Protein AF-A0A928HG48-F1 (afdb_monomer)

Organism: NCBI:txid2562704

Solvent-accessible surface area (backbone atoms only — not comparable to full-atom values): 5616 Å² total; per-residue (Å²): 139,85,75,98,70,79,70,74,75,66,30,63,49,75,60,90,96,44,74,26,24,22,66,67,30,43,27,77,73,39,76,29,95,48,90,96,39,57,39,52,69,68,56,52,55,50,42,46,76,75,64,50,64,63,49,80,55,97,93,37,58,34,28,48,67,66,60,39,52,53,48,55,62,72,58,54,53,65,66,59,58,49,51,51,54,52,57,60,60,74,78,104

Nearest PDB structures (foldseek):
  1xsx-assembly1_B  TM=3.270E-01  e=4.023E+00  Saccharolobus solfataricus
  8ylf-assembly1_A  TM=3.398E-01  e=8.836E+00  Burkholderia thailandensis

Radius of gyration: 17.53 Å; Cα contacts (8 Å, |Δi|>4): 88; chains: 1; bounding box: 31×25×69 Å

Mean predicted aligned error: 10.34 Å

Foldseek 3Di:
DDDDDPPPPDQWDDDPPDIWGFLNVVQVVADDPDPPHTDDSVVVVVVVVVPQDWDDDPNTTTHDPVSNVVVVVVVPPVVVVVVVVVVVVVVD

Structure (mmCIF, N/CA/C/O backbone):
data_AF-A0A928HG48-F1
#
_entry.id   AF-A0A928HG48-F1
#
loop_
_atom_site.group_PDB
_atom_site.id
_atom_site.type_symbol
_atom_site.label_atom_id
_atom_site.label_alt_id
_atom_site.label_comp_id
_atom_site.label_asym_id
_atom_site.label_entity_id
_atom_site.label_seq_id
_atom_site.pdbx_PDB_ins_code
_atom_site.Cartn_x
_atom_site.Cartn_y
_atom_site.Cartn_z
_atom_site.occupancy
_atom_site.B_iso_or_equiv
_atom_site.auth_seq_id
_atom_site.auth_comp_id
_atom_site.auth_asym_id
_atom_site.auth_atom_id
_atom_site.pdbx_PDB_model_num
ATOM 1 N N . MET A 1 1 ? 13.184 -13.027 30.562 1.00 42.84 1 MET A N 1
ATOM 2 C CA . MET A 1 1 ? 11.792 -12.846 30.094 1.00 42.84 1 MET A CA 1
ATOM 3 C C . MET A 1 1 ? 11.505 -11.354 29.942 1.00 42.84 1 MET A C 1
ATOM 5 O O . MET A 1 1 ? 11.318 -10.672 30.940 1.00 42.84 1 MET A O 1
ATOM 9 N N . LYS A 1 2 ? 11.568 -10.804 28.720 1.00 41.66 2 LYS A N 1
ATOM 10 C CA . LYS A 1 2 ? 11.239 -9.395 28.443 1.00 41.66 2 LYS A CA 1
ATOM 11 C C . LYS A 1 2 ? 9.981 -9.335 27.572 1.00 41.66 2 LYS A C 1
ATOM 13 O O . LYS A 1 2 ? 10.061 -9.488 26.365 1.00 41.66 2 LYS A O 1
ATOM 18 N N . LYS A 1 3 ? 8.863 -9.082 28.255 1.00 39.94 3 LYS A N 1
ATOM 19 C CA . LYS A 1 3 ? 7.696 -8.302 27.820 1.00 39.94 3 LYS A CA 1
ATOM 20 C C . LYS A 1 3 ? 7.046 -8.717 26.495 1.00 39.94 3 LYS A C 1
ATOM 22 O O . LYS A 1 3 ? 7.357 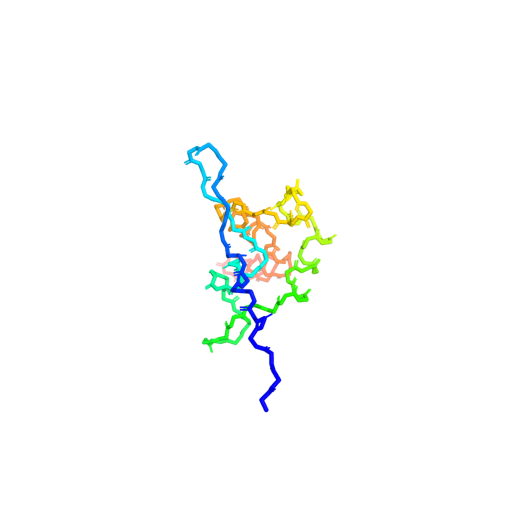-8.209 25.423 1.00 39.94 3 LYS A O 1
ATOM 27 N N . GLU A 1 4 ? 6.018 -9.535 26.651 1.00 47.69 4 GLU A N 1
ATOM 28 C CA . GLU A 1 4 ? 4.830 -9.613 25.806 1.00 47.69 4 GLU A CA 1
ATOM 29 C C . GLU A 1 4 ? 4.264 -8.210 25.504 1.00 47.69 4 GLU A C 1
ATOM 31 O O . GLU A 1 4 ? 3.438 -7.684 26.239 1.00 47.69 4 GLU A O 1
ATOM 36 N N . ARG A 1 5 ? 4.727 -7.556 24.436 1.00 42.59 5 ARG A N 1
ATOM 37 C CA . ARG A 1 5 ? 4.033 -6.427 23.786 1.00 42.59 5 ARG A CA 1
ATOM 38 C C . ARG A 1 5 ? 4.368 -6.374 22.296 1.00 42.59 5 ARG A C 1
ATOM 40 O O . ARG A 1 5 ? 4.572 -5.309 21.728 1.00 42.59 5 ARG A O 1
ATOM 47 N N . MET A 1 6 ? 4.385 -7.519 21.619 1.00 44.88 6 MET A N 1
ATOM 48 C CA . MET A 1 6 ? 4.104 -7.498 20.184 1.00 44.88 6 MET A CA 1
ATOM 49 C C . MET A 1 6 ? 2.586 -7.437 20.044 1.00 44.88 6 MET A C 1
ATOM 51 O O . MET A 1 6 ? 1.929 -8.453 19.833 1.00 44.88 6 MET A O 1
ATOM 55 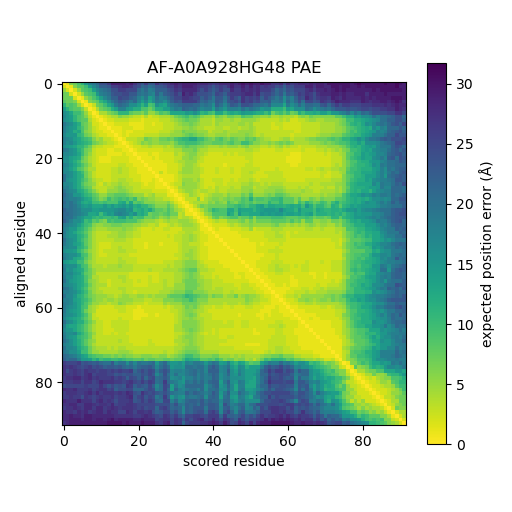N N . A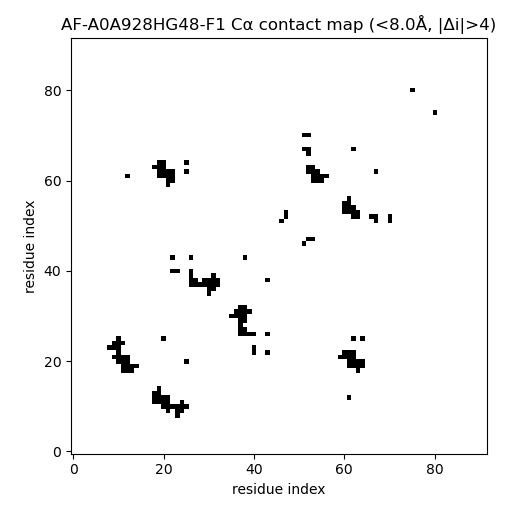LA A 1 7 ? 2.015 -6.243 20.239 1.00 48.97 7 ALA A N 1
ATOM 56 C CA . ALA A 1 7 ? 0.672 -5.966 19.754 1.00 48.97 7 ALA A CA 1
ATOM 57 C C . ALA A 1 7 ? 0.668 -6.400 18.286 1.00 48.97 7 ALA A C 1
ATOM 59 O O . ALA A 1 7 ? 1.431 -5.844 17.493 1.00 48.97 7 ALA A O 1
ATOM 60 N N . LYS A 1 8 ? -0.078 -7.466 17.959 1.00 59.12 8 LYS A N 1
ATOM 61 C CA . LYS A 1 8 ? -0.191 -7.974 16.588 1.00 59.12 8 LYS A CA 1
ATOM 62 C C . LYS A 1 8 ? -0.422 -6.765 15.691 1.00 59.12 8 LYS A C 1
ATOM 64 O O . LYS A 1 8 ? -1.393 -6.038 15.893 1.00 59.12 8 LYS A O 1
ATOM 69 N N . ALA A 1 9 ? 0.514 -6.504 14.780 1.00 71.69 9 ALA A N 1
ATOM 70 C CA . ALA A 1 9 ? 0.421 -5.343 13.915 1.00 71.69 9 ALA A CA 1
ATOM 71 C C . ALA A 1 9 ? -0.917 -5.422 13.173 1.00 71.69 9 ALA A C 1
ATOM 73 O O . ALA A 1 9 ? -1.182 -6.409 12.488 1.00 71.69 9 ALA A O 1
ATOM 74 N N . VAL A 1 10 ? -1.783 -4.429 13.382 1.00 83.44 10 VAL A N 1
ATOM 75 C CA . VAL A 1 10 ? -3.119 -4.394 12.780 1.00 83.44 10 VAL A CA 1
ATOM 76 C C . VAL A 1 10 ? -2.938 -4.427 11.268 1.00 83.44 10 VAL A C 1
ATOM 78 O O . VAL A 1 10 ? -2.281 -3.541 10.725 1.00 83.44 10 VAL A O 1
ATOM 81 N N . LYS A 1 11 ? -3.452 -5.463 10.600 1.00 89.00 11 LYS A N 1
ATOM 82 C CA . LYS A 1 11 ? -3.252 -5.691 9.157 1.00 89.00 11 LYS A CA 1
ATOM 83 C C . LYS A 1 11 ? -4.358 -5.075 8.311 1.00 89.00 11 LYS A C 1
ATOM 85 O O . LYS A 1 11 ? -4.087 -4.578 7.223 1.00 89.00 11 LYS A O 1
ATOM 90 N N . THR A 1 12 ? -5.578 -5.085 8.825 1.00 91.69 12 THR A N 1
ATOM 91 C CA . THR A 1 12 ? -6.765 -4.576 8.148 1.00 91.69 12 THR A CA 1
ATOM 92 C C . THR A 1 12 ? -7.578 -3.702 9.092 1.00 91.69 12 THR A C 1
ATOM 94 O O . THR A 1 12 ? -7.483 -3.826 10.314 1.00 91.69 12 THR A O 1
ATOM 97 N N . VAL A 1 13 ? -8.340 -2.780 8.516 1.00 91.50 13 VAL A N 1
ATOM 98 C CA . VAL A 1 13 ? -9.294 -1.911 9.201 1.00 91.50 13 VAL A CA 1
ATOM 99 C C . VAL A 1 13 ? -10.563 -1.893 8.362 1.00 91.50 13 VAL A C 1
ATOM 101 O O . VAL A 1 13 ? -10.505 -1.637 7.163 1.00 91.50 13 VAL A O 1
ATOM 104 N N . GLU A 1 14 ? -11.699 -2.166 8.984 1.00 92.69 14 GLU A N 1
ATOM 105 C CA . GLU A 1 14 ? -13.003 -2.089 8.330 1.00 92.69 14 GLU A CA 1
ATOM 106 C C . GLU A 1 14 ? -13.614 -0.711 8.576 1.00 92.69 14 GLU A C 1
ATOM 108 O O . GLU A 1 14 ? -13.648 -0.225 9.708 1.00 92.69 14 GLU A O 1
ATOM 113 N N . ILE A 1 15 ? -14.062 -0.060 7.503 1.00 90.56 15 ILE A N 1
ATOM 114 C CA . ILE A 1 15 ? -14.755 1.228 7.554 1.00 90.56 15 ILE A CA 1
ATOM 115 C C . ILE A 1 15 ? -16.030 1.079 6.726 1.00 90.56 15 ILE A C 1
ATOM 117 O O . ILE A 1 15 ? -15.983 0.953 5.501 1.00 90.56 15 ILE A O 1
ATOM 121 N N . GLY A 1 16 ? -17.177 1.059 7.406 1.00 89.00 16 GLY A N 1
ATOM 122 C CA . GLY A 1 16 ? -18.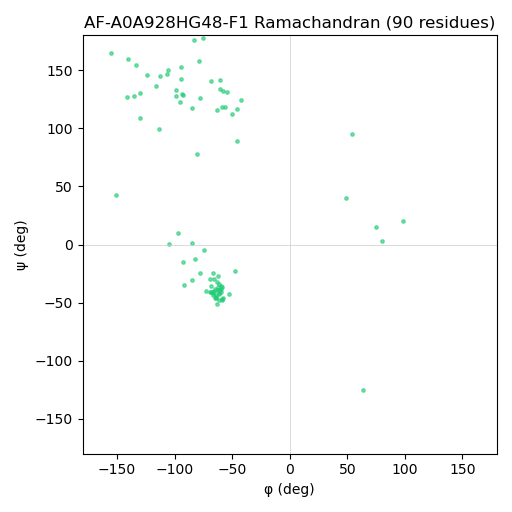452 0.720 6.775 1.00 89.00 16 GLY A CA 1
ATOM 123 C C . GLY A 1 16 ? -18.444 -0.722 6.260 1.00 89.00 16 GLY A C 1
ATOM 124 O O . GLY A 1 16 ? -18.164 -1.642 7.019 1.00 89.00 16 GLY A O 1
ATOM 125 N N . ALA A 1 17 ? -18.734 -0.909 4.970 1.00 90.25 17 ALA A N 1
ATOM 126 C CA . ALA A 1 17 ? -18.755 -2.218 4.305 1.00 90.25 17 ALA A CA 1
ATOM 127 C C . ALA A 1 17 ? -17.454 -2.550 3.543 1.00 90.25 17 ALA A C 1
ATOM 129 O O . ALA A 1 17 ? -17.424 -3.499 2.762 1.00 90.25 17 ALA A O 1
ATOM 130 N N . GLN A 1 18 ? -16.396 -1.751 3.710 1.00 90.88 18 GLN A N 1
ATOM 131 C CA . GLN A 1 18 ? -15.132 -1.927 2.994 1.00 90.88 18 GLN A CA 1
ATOM 132 C C . GLN A 1 18 ? -13.985 -2.250 3.947 1.00 90.88 18 GLN A C 1
ATOM 134 O O . GLN A 1 18 ? -13.813 -1.618 4.993 1.00 90.88 18 GLN A O 1
ATOM 139 N N . THR A 1 19 ? -13.163 -3.216 3.539 1.00 93.12 19 THR A N 1
ATOM 140 C CA . THR A 1 19 ? -11.933 -3.589 4.234 1.00 93.12 19 THR A CA 1
ATOM 141 C C . THR A 1 19 ? -10.753 -2.866 3.606 1.00 93.12 19 THR A C 1
ATOM 143 O O . THR A 1 19 ? -10.461 -3.019 2.421 1.00 93.12 19 THR A O 1
ATOM 146 N N . TYR A 1 20 ? -10.036 -2.118 4.430 1.00 94.94 20 TYR A N 1
ATOM 147 C CA . TYR A 1 20 ? -8.806 -1.444 4.057 1.00 94.94 20 TYR A CA 1
ATOM 148 C C . TYR A 1 20 ? -7.611 -2.152 4.674 1.00 94.94 20 TYR A C 1
ATOM 150 O O . TYR A 1 20 ? -7.671 -2.666 5.791 1.00 94.94 20 TYR A O 1
ATOM 158 N N . PHE A 1 21 ? -6.492 -2.147 3.966 1.00 94.31 21 PHE A N 1
ATOM 159 C CA . PHE A 1 21 ? -5.240 -2.715 4.441 1.00 94.31 21 PHE A CA 1
ATOM 160 C C . PHE A 1 21 ? -4.396 -1.627 5.084 1.00 94.31 21 PHE A C 1
ATOM 162 O O . PHE A 1 21 ? -4.366 -0.495 4.616 1.00 94.31 21 PHE A O 1
ATOM 169 N N . THR A 1 22 ? -3.689 -1.958 6.156 1.00 93.56 22 THR A N 1
ATOM 170 C CA . THR A 1 22 ? -2.612 -1.112 6.674 1.00 93.56 22 THR A CA 1
ATOM 171 C C . THR A 1 22 ? -1.324 -1.394 5.907 1.00 93.56 22 THR A C 1
ATOM 173 O O . THR A 1 22 ? -1.253 -2.339 5.123 1.00 93.56 22 THR A O 1
ATOM 176 N N . VAL A 1 23 ? -0.253 -0.649 6.193 1.00 91.31 23 VAL A N 1
ATOM 177 C CA . VAL A 1 23 ? 1.086 -0.969 5.665 1.00 91.31 23 VAL A CA 1
ATOM 178 C C . VAL A 1 23 ? 1.461 -2.425 5.963 1.00 91.31 23 VAL A C 1
ATOM 180 O O . VAL A 1 23 ? 1.969 -3.114 5.089 1.00 91.31 23 VAL A O 1
ATOM 183 N N . CYS A 1 24 ? 1.180 -2.929 7.168 1.00 89.94 24 CYS A N 1
ATOM 184 C CA . CYS A 1 24 ? 1.502 -4.307 7.537 1.00 89.94 24 CYS A CA 1
ATOM 185 C C . CYS A 1 24 ? 0.685 -5.333 6.746 1.00 89.94 24 CYS A C 1
ATOM 187 O O . CYS A 1 24 ? 1.255 -6.327 6.308 1.00 89.94 24 CYS A O 1
ATOM 189 N N . GLY A 1 25 ? -0.612 -5.089 6.536 1.00 90.94 25 GLY A N 1
ATOM 190 C CA . GLY A 1 25 ? -1.446 -5.976 5.724 1.00 90.94 25 GLY A CA 1
ATOM 191 C C . GLY A 1 25 ? -1.073 -5.939 4.247 1.00 90.94 25 GLY A C 1
ATOM 192 O O . GLY A 1 25 ? -0.968 -6.982 3.613 1.00 90.94 25 GLY A O 1
ATOM 193 N N . LEU A 1 26 ? -0.787 -4.751 3.710 1.00 90.12 26 LEU A N 1
ATOM 194 C CA . LEU A 1 26 ? -0.450 -4.570 2.301 1.00 90.12 26 LEU A CA 1
ATOM 195 C C . LEU A 1 26 ? 0.846 -5.301 1.914 1.00 90.12 26 LEU A C 1
ATOM 197 O O . LEU A 1 26 ? 0.951 -5.811 0.802 1.00 90.12 26 LEU A O 1
ATOM 201 N N . ARG A 1 27 ? 1.809 -5.423 2.839 1.00 89.56 27 ARG A N 1
ATOM 202 C CA . ARG A 1 27 ? 3.044 -6.196 2.611 1.00 89.56 27 ARG A CA 1
ATOM 203 C C . ARG A 1 27 ? 2.783 -7.658 2.281 1.00 89.56 27 ARG A C 1
ATOM 205 O O . ARG A 1 27 ? 3.506 -8.236 1.482 1.00 89.56 27 ARG A O 1
ATOM 212 N N . GLU A 1 28 ? 1.770 -8.245 2.904 1.00 86.56 28 GLU A N 1
ATOM 213 C CA . GLU A 1 28 ? 1.419 -9.651 2.695 1.00 86.56 28 GLU A CA 1
ATOM 214 C C . GLU A 1 28 ? 0.660 -9.853 1.381 1.00 86.56 28 GLU A C 1
ATOM 216 O O . GLU A 1 28 ? 0.729 -10.932 0.804 1.00 86.56 28 GLU A O 1
ATOM 221 N N . GLN A 1 29 ? -0.011 -8.808 0.886 1.00 86.19 29 GLN A N 1
ATOM 222 C CA . GLN A 1 29 ? -0.766 -8.842 -0.369 1.00 86.19 29 GLN A CA 1
ATOM 223 C C . GLN A 1 29 ? 0.100 -8.561 -1.603 1.00 86.19 29 GLN A C 1
ATOM 225 O O . GLN A 1 29 ? -0.201 -9.052 -2.688 1.00 86.19 29 GLN A O 1
ATOM 230 N N . LEU A 1 30 ? 1.159 -7.756 -1.465 1.00 83.62 30 LEU A N 1
ATOM 231 C CA . LEU A 1 30 ? 1.989 -7.344 -2.595 1.00 83.62 30 LEU A CA 1
ATOM 232 C C . LEU A 1 30 ? 3.267 -8.193 -2.717 1.00 83.62 30 LEU A C 1
ATOM 234 O O . LEU A 1 30 ? 4.047 -8.278 -1.757 1.00 83.62 30 LEU A O 1
ATOM 238 N N . PRO A 1 31 ? 3.536 -8.770 -3.904 1.00 79.81 31 PRO A N 1
ATOM 239 C CA . PRO A 1 31 ? 4.772 -9.497 -4.144 1.00 79.81 31 PRO A CA 1
ATOM 240 C C . PRO A 1 31 ? 5.973 -8.542 -4.150 1.00 79.81 31 PRO A C 1
ATOM 242 O O . PRO A 1 31 ? 5.915 -7.417 -4.652 1.00 79.81 31 PRO A O 1
ATOM 245 N N . GLY A 1 32 ? 7.082 -8.997 -3.577 1.00 77.00 32 GLY A N 1
ATOM 246 C CA . GLY A 1 32 ? 8.380 -8.345 -3.680 1.00 77.00 32 GLY A CA 1
ATOM 247 C C . GLY A 1 32 ? 9.027 -8.565 -5.051 1.00 77.00 32 GLY A C 1
ATOM 248 O O . GLY A 1 32 ? 8.511 -9.268 -5.915 1.00 77.00 32 GLY A O 1
ATOM 249 N N . ARG A 1 33 ? 10.207 -7.968 -5.250 1.00 69.25 33 ARG A N 1
ATOM 250 C CA . ARG A 1 33 ? 10.987 -8.131 -6.494 1.00 69.25 33 ARG A CA 1
ATOM 251 C C . ARG A 1 33 ? 11.506 -9.553 -6.704 1.00 69.25 33 ARG A C 1
ATOM 253 O O . ARG A 1 33 ? 11.723 -9.953 -7.841 1.00 69.25 33 ARG A O 1
ATOM 260 N N . ILE A 1 34 ? 11.762 -10.276 -5.617 1.00 74.31 34 ILE A N 1
ATOM 261 C CA . ILE A 1 34 ? 12.255 -11.652 -5.652 1.00 74.31 34 ILE A CA 1
ATOM 262 C C . ILE A 1 34 ? 11.056 -12.577 -5.442 1.00 74.31 34 ILE A C 1
ATOM 264 O O . ILE A 1 34 ? 10.253 -12.355 -4.532 1.00 74.31 34 ILE A O 1
ATOM 268 N N . SER A 1 35 ? 10.934 -13.611 -6.275 1.00 68.75 35 SER A N 1
ATOM 269 C CA . SER A 1 35 ? 9.884 -14.622 -6.125 1.00 68.75 35 SER A CA 1
ATOM 270 C C . SER A 1 35 ? 9.921 -15.228 -4.717 1.00 68.75 35 SER A C 1
ATOM 272 O O . SER A 1 35 ? 10.992 -15.566 -4.215 1.00 68.75 35 SER A O 1
ATOM 274 N N . GLY A 1 36 ? 8.765 -15.308 -4.056 1.00 70.31 36 GLY A N 1
ATOM 275 C CA . GLY A 1 36 ? 8.652 -15.782 -2.672 1.00 70.31 36 GLY A CA 1
ATOM 276 C C . GLY A 1 36 ? 8.998 -14.744 -1.595 1.00 70.31 36 GLY A C 1
ATOM 277 O O . GLY A 1 36 ? 8.958 -15.069 -0.412 1.00 70.31 36 GLY A O 1
ATOM 278 N N . THR A 1 37 ? 9.311 -13.496 -1.967 1.00 77.75 37 THR A N 1
ATOM 279 C CA . THR A 1 37 ? 9.505 -12.396 -1.007 1.00 77.75 37 THR A CA 1
ATOM 280 C C . THR A 1 37 ? 8.334 -11.423 -1.013 1.00 77.75 37 THR A C 1
ATOM 282 O O . THR A 1 37 ? 7.690 -11.215 -2.038 1.00 77.75 37 THR A O 1
ATOM 285 N N . HIS A 1 38 ? 8.078 -10.800 0.137 1.00 82.06 38 HIS A N 1
ATOM 286 C CA . HIS A 1 38 ? 7.092 -9.732 0.295 1.00 82.06 38 HIS A CA 1
ATOM 287 C C . HIS A 1 38 ? 7.743 -8.353 0.172 1.00 82.06 38 HIS A C 1
ATOM 289 O O . HIS A 1 38 ? 8.918 -8.177 0.511 1.00 82.06 38 HIS A O 1
ATOM 295 N N . ILE A 1 39 ? 6.972 -7.355 -0.260 1.00 85.19 39 ILE A N 1
ATOM 296 C CA . ILE A 1 39 ? 7.435 -5.964 -0.300 1.00 85.19 39 ILE A CA 1
ATOM 297 C C . ILE A 1 39 ? 7.812 -5.469 1.116 1.00 85.19 39 ILE A C 1
ATOM 299 O O . ILE A 1 39 ? 7.182 -5.812 2.129 1.00 85.19 39 ILE A O 1
ATOM 303 N N . SER A 1 40 ? 8.877 -4.671 1.223 1.00 87.50 40 SER A N 1
ATOM 304 C CA . SER A 1 40 ? 9.277 -4.085 2.508 1.00 87.50 40 SER A CA 1
ATOM 305 C C . SER A 1 40 ? 8.403 -2.877 2.869 1.00 87.50 40 SER A C 1
ATOM 307 O O . SER A 1 40 ? 7.810 -2.231 2.006 1.00 87.50 40 SER A O 1
ATOM 309 N N . ALA A 1 41 ? 8.329 -2.536 4.160 1.00 88.25 41 ALA A N 1
ATOM 310 C CA . ALA A 1 41 ? 7.605 -1.338 4.595 1.00 88.25 41 ALA A CA 1
ATOM 311 C C . ALA A 1 41 ? 8.214 -0.060 3.990 1.00 88.25 41 ALA A C 1
ATOM 313 O O . ALA A 1 41 ? 7.484 0.822 3.551 1.00 88.25 41 ALA A O 1
ATOM 314 N N . GLU A 1 42 ? 9.545 0.014 3.902 1.00 89.25 42 GLU A N 1
ATOM 315 C CA . GLU A 1 42 ? 10.262 1.134 3.277 1.00 89.25 42 GLU A CA 1
ATOM 316 C C . GLU A 1 42 ? 9.878 1.322 1.808 1.00 89.25 42 GLU A C 1
ATOM 318 O O . GLU A 1 42 ? 9.671 2.448 1.357 1.00 89.25 42 GLU A O 1
ATOM 323 N N . GLN A 1 43 ? 9.731 0.221 1.066 1.00 87.25 43 GLN A N 1
ATOM 324 C CA . GLN A 1 43 ? 9.274 0.263 -0.319 1.00 87.25 43 GLN A CA 1
ATOM 325 C C . GLN A 1 43 ? 7.843 0.790 -0.413 1.00 87.25 43 GLN A C 1
ATOM 327 O O . GLN A 1 43 ? 7.587 1.655 -1.243 1.00 87.25 43 GLN A O 1
ATOM 332 N N . ILE A 1 44 ? 6.937 0.354 0.467 1.00 89.94 44 ILE A N 1
ATOM 333 C CA . ILE A 1 44 ? 5.576 0.908 0.525 1.00 89.94 44 ILE A CA 1
ATOM 334 C C . ILE A 1 44 ? 5.618 2.413 0.804 1.00 89.94 44 ILE A C 1
ATOM 336 O O . ILE A 1 44 ? 4.980 3.174 0.085 1.00 89.94 44 ILE A O 1
ATOM 340 N N . PHE A 1 45 ? 6.402 2.877 1.780 1.00 91.06 45 PHE A N 1
ATOM 341 C CA . PHE A 1 45 ? 6.532 4.314 2.051 1.00 91.06 45 PHE A CA 1
ATOM 342 C C . PHE A 1 45 ? 7.102 5.093 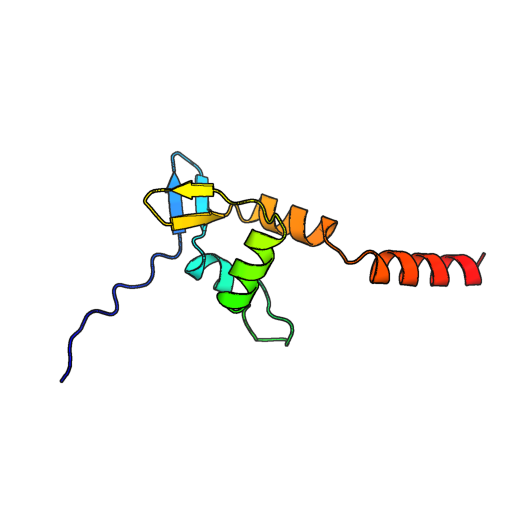0.864 1.00 91.06 45 PHE A C 1
ATOM 344 O O . PHE A 1 45 ? 6.704 6.234 0.633 1.00 91.06 45 PHE A O 1
ATOM 351 N N . LYS A 1 46 ? 8.001 4.489 0.082 1.00 89.88 46 LYS A N 1
ATOM 352 C CA . LYS A 1 46 ? 8.469 5.079 -1.172 1.00 89.88 46 LYS A CA 1
ATOM 353 C C . LYS A 1 46 ? 7.332 5.200 -2.193 1.00 89.88 46 LYS A C 1
ATOM 355 O O . LYS A 1 46 ? 7.171 6.273 -2.759 1.00 89.88 46 LYS A O 1
ATOM 360 N N . LEU A 1 47 ? 6.512 4.161 -2.367 1.00 89.56 47 LEU A N 1
ATOM 361 C CA . LEU A 1 47 ? 5.340 4.203 -3.252 1.00 89.56 47 LEU A CA 1
ATOM 362 C C . LEU A 1 47 ? 4.329 5.273 -2.812 1.00 89.56 47 LEU A C 1
ATOM 364 O O . LEU A 1 47 ? 3.802 5.993 -3.654 1.00 89.56 47 LEU A O 1
ATOM 368 N N . ILE A 1 48 ? 4.107 5.437 -1.503 1.00 91.19 48 ILE A 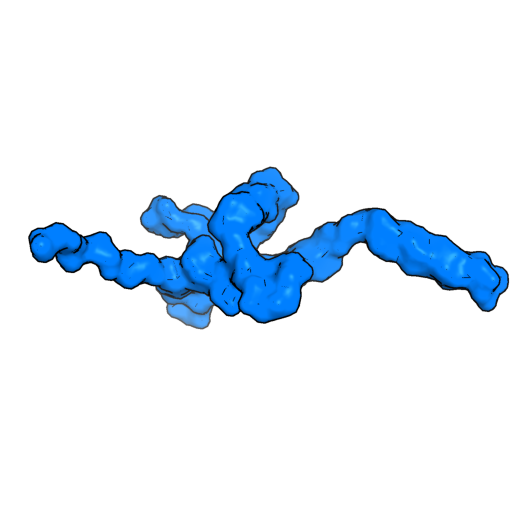N 1
ATOM 369 C CA . ILE A 1 48 ? 3.266 6.519 -0.960 1.00 91.19 48 ILE A CA 1
ATOM 370 C C . ILE A 1 48 ? 3.811 7.888 -1.383 1.00 91.19 48 ILE A C 1
ATOM 372 O O . ILE A 1 48 ? 3.057 8.715 -1.884 1.00 91.19 48 ILE A O 1
ATOM 376 N N . LYS A 1 49 ? 5.124 8.121 -1.238 1.00 89.94 49 LYS A N 1
ATOM 377 C CA . LYS A 1 49 ? 5.767 9.379 -1.666 1.00 89.94 49 LYS A CA 1
ATOM 378 C C . LYS A 1 49 ? 5.667 9.626 -3.173 1.00 89.94 49 LYS A C 1
ATOM 380 O O . LYS A 1 49 ? 5.699 10.772 -3.601 1.00 89.94 49 LYS A O 1
ATOM 385 N N . GLU A 1 50 ? 5.555 8.566 -3.963 1.00 88.38 50 GLU A N 1
ATOM 386 C CA . GLU A 1 50 ? 5.378 8.625 -5.416 1.00 88.38 50 GLU A CA 1
ATOM 387 C C . GLU A 1 50 ? 3.905 8.789 -5.838 1.00 88.38 50 GLU A C 1
ATOM 389 O O . GLU A 1 50 ? 3.624 8.843 -7.033 1.00 88.38 50 GLU A O 1
ATOM 394 N N . GLY A 1 51 ? 2.969 8.883 -4.886 1.00 90.06 51 GLY A N 1
ATOM 395 C CA . GLY A 1 51 ? 1.552 9.135 -5.154 1.00 90.06 51 GLY A CA 1
ATOM 396 C C . GLY A 1 51 ? 0.660 7.893 -5.154 1.00 90.06 51 GLY A C 1
ATOM 397 O O . GLY A 1 51 ? -0.428 7.938 -5.725 1.00 90.06 51 GLY A O 1
ATOM 398 N N . MET A 1 52 ? 1.088 6.786 -4.536 1.00 92.25 52 MET A N 1
ATOM 399 C CA . MET A 1 52 ? 0.237 5.603 -4.372 1.00 92.25 52 MET A CA 1
ATOM 400 C C . MET A 1 52 ? -1.055 5.964 -3.614 1.00 92.25 52 MET A C 1
ATOM 402 O O . MET A 1 52 ? -0.975 6.599 -2.555 1.00 92.25 52 MET A O 1
ATOM 406 N N . PRO A 1 53 ? -2.238 5.547 -4.107 1.00 92.38 53 PRO A N 1
ATOM 407 C CA . PRO A 1 53 ? -3.513 5.902 -3.499 1.00 92.38 53 PRO A CA 1
ATOM 408 C C . PRO A 1 53 ? -3.614 5.336 -2.083 1.00 92.38 53 PRO A C 1
ATOM 410 O O . PRO A 1 53 ? -3.625 4.124 -1.864 1.00 92.38 53 PRO A O 1
ATOM 413 N N . CYS A 1 54 ? -3.686 6.237 -1.111 1.00 94.81 54 CYS A N 1
ATOM 414 C CA . CYS A 1 54 ? -3.858 5.924 0.298 1.00 94.81 54 CYS A CA 1
ATOM 415 C C . CYS A 1 54 ? -4.490 7.108 1.028 1.00 94.81 54 CYS A C 1
ATOM 417 O O . CYS A 1 54 ? -4.517 8.228 0.515 1.00 94.81 54 CYS A O 1
ATOM 419 N N . PHE A 1 55 ? -4.988 6.866 2.236 1.00 94.06 55 PHE A N 1
ATOM 420 C CA . PHE A 1 55 ? -5.469 7.925 3.120 1.00 94.06 55 PHE A CA 1
ATOM 421 C C . PHE A 1 55 ? -5.080 7.639 4.569 1.00 94.06 55 PHE A C 1
ATOM 423 O O . PHE A 1 55 ? -4.761 6.506 4.934 1.00 94.06 55 PHE A O 1
ATOM 430 N N . SER A 1 56 ? -5.075 8.685 5.394 1.00 92.69 56 SER A N 1
ATOM 431 C CA . SER A 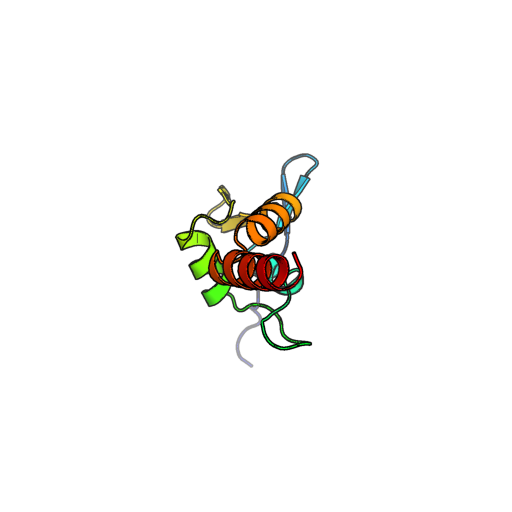1 56 ? -4.773 8.576 6.821 1.00 92.69 56 SER A CA 1
ATOM 432 C C . SER A 1 56 ? -6.059 8.395 7.624 1.00 92.69 56 SER A C 1
ATOM 434 O O . SER A 1 56 ? -6.993 9.181 7.484 1.00 92.69 56 SER A O 1
ATOM 436 N N . PHE A 1 57 ? -6.101 7.382 8.487 1.00 91.50 57 PHE A N 1
ATOM 437 C CA . PHE A 1 57 ? -7.205 7.134 9.411 1.00 91.50 57 PHE A CA 1
ATOM 438 C C . PHE A 1 57 ? -6.664 6.653 10.758 1.00 91.50 57 PHE A C 1
ATOM 440 O O . PHE A 1 57 ? -5.865 5.716 10.823 1.00 91.50 57 PHE A O 1
ATOM 447 N N . SER A 1 58 ? -7.063 7.323 11.843 1.00 87.56 58 SER A N 1
ATOM 448 C CA . SER A 1 58 ? -6.585 7.045 13.209 1.00 87.56 58 SER A CA 1
ATOM 449 C C . SER A 1 58 ? -5.051 6.943 13.319 1.00 87.56 58 SER A C 1
ATOM 451 O O . SER A 1 58 ? -4.521 6.063 13.998 1.00 87.56 58 SER A O 1
ATOM 453 N N . GLY A 1 59 ? -4.327 7.818 12.609 1.00 87.12 59 GLY A N 1
ATOM 454 C CA . GLY A 1 59 ? -2.860 7.852 12.606 1.00 87.12 59 GLY A CA 1
ATOM 455 C C . GLY A 1 59 ? -2.185 6.737 11.796 1.00 87.12 59 GLY A C 1
ATOM 456 O O . GLY A 1 59 ? -0.992 6.498 11.971 1.00 87.12 59 GLY A O 1
ATOM 457 N N . ARG A 1 60 ? -2.922 6.032 10.927 1.00 88.62 60 ARG A N 1
ATOM 458 C CA . ARG A 1 60 ? -2.400 4.961 10.066 1.00 88.62 60 ARG A CA 1
ATOM 459 C C . ARG A 1 60 ? -2.701 5.244 8.604 1.00 88.62 60 ARG A C 1
ATOM 461 O O . ARG A 1 60 ? -3.773 5.744 8.284 1.00 88.62 60 ARG A O 1
ATOM 468 N N . TYR A 1 61 ? -1.788 4.843 7.725 1.00 93.12 61 TYR A N 1
ATOM 469 C CA . TYR A 1 61 ? -2.069 4.788 6.294 1.00 93.12 61 TYR A CA 1
ATOM 470 C C . TYR A 1 61 ? -2.893 3.547 5.974 1.00 93.12 61 TYR A C 1
ATOM 472 O O . TYR A 1 61 ? -2.495 2.430 6.330 1.00 93.12 61 TYR A O 1
ATOM 480 N N . LEU A 1 62 ? -4.022 3.775 5.314 1.00 95.12 62 LEU A N 1
ATOM 481 C CA . LEU A 1 62 ? -4.941 2.759 4.839 1.00 95.12 62 LEU A CA 1
ATOM 482 C C . LEU A 1 62 ? -4.960 2.718 3.312 1.00 95.12 62 LEU A C 1
ATOM 484 O O . LEU A 1 62 ? -4.846 3.747 2.639 1.00 95.12 62 LEU A O 1
ATOM 488 N N . PHE A 1 63 ? -5.112 1.506 2.792 1.00 95.19 63 PHE A N 1
ATOM 489 C CA . PHE A 1 63 ? -5.015 1.187 1.377 1.00 95.19 63 PHE A CA 1
ATOM 490 C C . PHE A 1 63 ? -6.221 0.366 0.946 1.00 95.19 63 PHE A C 1
ATOM 492 O O . PHE A 1 63 ? -6.557 -0.643 1.568 1.00 95.19 63 PHE A O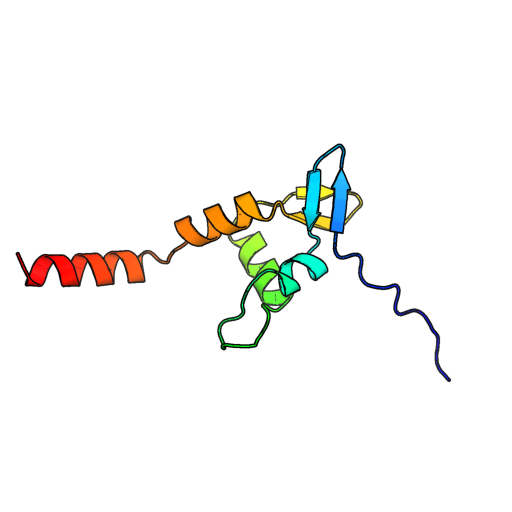 1
ATOM 499 N N . ASP A 1 64 ? -6.840 0.789 -0.145 1.00 94.50 64 ASP A N 1
ATOM 500 C CA . ASP A 1 64 ? -7.765 -0.043 -0.901 1.00 94.50 64 ASP A CA 1
ATOM 501 C C . ASP A 1 64 ? -6.938 -0.892 -1.869 1.00 94.50 64 ASP A C 1
ATOM 503 O O . ASP A 1 64 ? -6.228 -0.351 -2.723 1.00 94.50 64 ASP A O 1
ATOM 507 N N . LEU A 1 65 ? -6.987 -2.215 -1.705 1.00 90.19 65 LEU A N 1
ATOM 508 C CA . LEU A 1 65 ? -6.154 -3.130 -2.481 1.00 90.19 65 LEU A CA 1
ATOM 509 C C . LEU A 1 65 ? -6.421 -3.007 -3.986 1.00 90.19 65 LEU A C 1
ATOM 511 O O . LEU A 1 65 ? -5.469 -3.038 -4.762 1.00 90.19 65 LEU A O 1
ATOM 515 N N . SER A 1 66 ? -7.682 -2.812 -4.384 1.00 90.31 66 SER A N 1
ATOM 516 C CA . SER A 1 66 ? -8.068 -2.691 -5.794 1.00 90.31 66 SER A CA 1
ATOM 517 C C . SER A 1 66 ? -7.418 -1.466 -6.441 1.00 90.31 66 SER A C 1
ATOM 519 O O . SER A 1 66 ? -6.670 -1.586 -7.408 1.00 90.31 66 SER A O 1
ATOM 521 N N . LYS A 1 67 ? -7.563 -0.297 -5.810 1.00 91.88 67 LYS A N 1
ATOM 522 C CA . LYS A 1 67 ? -6.973 0.965 -6.281 1.00 91.88 67 LYS A CA 1
ATOM 523 C C . LYS A 1 67 ? -5.450 0.929 -6.306 1.00 91.88 67 LYS A C 1
ATOM 525 O O . LYS A 1 67 ? -4.837 1.521 -7.191 1.00 91.88 67 LYS A O 1
ATOM 530 N N . VAL A 1 68 ? -4.823 0.265 -5.331 1.00 90.75 68 VAL A N 1
ATOM 531 C CA . VAL A 1 68 ? -3.365 0.092 -5.317 1.00 90.75 68 VAL A CA 1
ATOM 532 C C . VAL A 1 68 ? -2.916 -0.793 -6.476 1.00 90.75 68 VAL A C 1
ATOM 534 O O . VAL A 1 68 ? -1.940 -0.448 -7.138 1.00 90.75 68 VAL A O 1
ATOM 537 N N . GLN A 1 69 ? -3.612 -1.899 -6.748 1.00 87.88 69 GLN A N 1
ATOM 538 C CA . GLN A 1 69 ? -3.304 -2.766 -7.888 1.00 87.88 69 GLN A CA 1
ATOM 539 C C . GLN A 1 69 ? -3.462 -2.019 -9.216 1.00 87.88 69 GLN A C 1
ATOM 541 O O . GLN A 1 69 ? -2.525 -2.026 -10.014 1.00 87.88 69 GLN A O 1
ATOM 546 N N . ASP A 1 70 ? -4.566 -1.296 -9.410 1.00 89.81 70 ASP A N 1
ATOM 547 C CA . ASP A 1 70 ? -4.797 -0.479 -10.607 1.00 89.81 70 ASP A CA 1
ATOM 548 C C . ASP A 1 70 ? -3.695 0.568 -10.792 1.00 89.81 70 ASP A C 1
ATOM 550 O O . ASP A 1 70 ? -3.111 0.703 -11.868 1.00 89.81 70 ASP A O 1
ATOM 554 N N . TRP A 1 71 ? -3.337 1.276 -9.718 1.00 89.94 71 TRP A N 1
ATOM 555 C CA . TRP A 1 71 ? -2.259 2.258 -9.756 1.00 89.94 71 TRP A CA 1
ATOM 556 C C . TRP A 1 71 ? -0.901 1.622 -10.065 1.00 89.94 71 TRP A C 1
ATOM 558 O O . TRP A 1 71 ? -0.124 2.195 -10.822 1.00 89.94 71 TRP A O 1
ATOM 568 N N . LEU A 1 72 ? -0.600 0.433 -9.531 1.00 85.44 72 LEU A N 1
ATOM 569 C CA . LEU A 1 72 ? 0.638 -0.291 -9.835 1.00 85.44 72 LEU A CA 1
ATOM 570 C C . LEU A 1 72 ? 0.707 -0.731 -11.303 1.00 85.44 72 LEU A C 1
ATOM 572 O O . LEU A 1 72 ? 1.783 -0.655 -11.899 1.00 85.44 72 LEU A O 1
ATOM 576 N N . VAL A 1 73 ? -0.419 -1.150 -11.888 1.00 83.88 73 VAL A N 1
ATOM 577 C CA . VAL A 1 73 ? -0.526 -1.475 -13.319 1.00 83.88 73 VAL A CA 1
ATOM 578 C C . VAL A 1 73 ? -0.279 -0.228 -14.169 1.00 83.88 73 VAL A C 1
ATOM 580 O O . VAL A 1 73 ? 0.518 -0.274 -15.105 1.00 83.88 73 VAL A O 1
ATOM 583 N N . LEU A 1 74 ? -0.891 0.904 -13.814 1.00 82.56 74 LEU A N 1
ATOM 584 C CA . LEU A 1 74 ? -0.718 2.179 -14.522 1.00 82.56 74 LEU A CA 1
ATOM 585 C C . LEU A 1 74 ? 0.680 2.784 -14.336 1.00 82.56 74 LEU A C 1
ATOM 587 O O . LEU A 1 74 ? 1.188 3.466 -15.222 1.00 82.56 74 LEU A O 1
ATOM 591 N N . ARG A 1 75 ? 1.320 2.516 -13.195 1.00 75.44 75 ARG A N 1
ATOM 592 C CA . ARG A 1 75 ? 2.673 2.971 -12.861 1.00 75.44 75 ARG A CA 1
ATOM 593 C C . ARG A 1 75 ? 3.769 2.218 -13.613 1.00 75.44 75 ARG A C 1
ATOM 595 O O . ARG A 1 75 ? 4.935 2.583 -13.439 1.00 75.44 75 ARG A O 1
ATOM 602 N N . GLN A 1 76 ? 3.456 1.187 -14.413 1.00 61.69 76 GLN A N 1
ATOM 603 C CA . GLN A 1 76 ? 4.482 0.485 -15.189 1.00 61.69 76 GLN A CA 1
ATOM 604 C C . GLN A 1 76 ? 5.451 1.498 -15.807 1.00 61.69 76 GLN A C 1
ATOM 606 O O . GLN A 1 76 ? 5.015 2.460 -16.446 1.00 61.69 76 GLN A O 1
ATOM 611 N N . PRO A 1 77 ? 6.762 1.355 -15.539 1.00 55.19 77 PRO A N 1
ATOM 612 C CA . PRO A 1 77 ? 7.701 2.395 -15.881 1.00 55.19 77 PRO A CA 1
ATOM 613 C C . PRO A 1 77 ? 7.640 2.576 -17.391 1.00 55.19 77 PRO A C 1
ATOM 615 O O . PRO A 1 77 ? 7.678 1.606 -18.150 1.00 55.19 77 PRO A O 1
ATOM 618 N N . THR A 1 78 ? 7.573 3.827 -17.831 1.00 52.31 78 THR A N 1
ATOM 619 C CA . THR A 1 78 ? 7.603 4.222 -19.243 1.00 52.31 78 THR A CA 1
ATOM 620 C C . THR A 1 78 ? 8.735 3.529 -20.007 1.00 52.31 78 THR A C 1
ATOM 622 O O . THR A 1 78 ? 8.633 3.348 -21.212 1.00 52.31 78 THR A O 1
ATOM 625 N N . SER A 1 79 ? 9.791 3.067 -19.324 1.00 50.84 79 SER A N 1
ATOM 626 C CA . SER A 1 79 ? 10.840 2.222 -19.895 1.00 50.84 79 SER A CA 1
ATOM 627 C C . SER A 1 79 ? 10.347 0.871 -20.434 1.00 5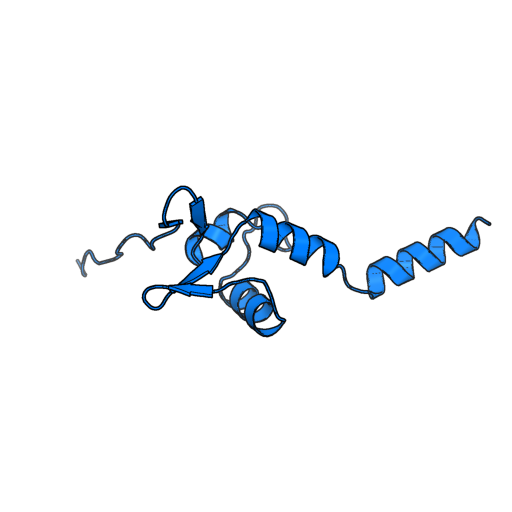0.84 79 SER A C 1
ATOM 629 O O . SER A 1 79 ? 10.779 0.505 -21.519 1.00 50.84 79 SER A O 1
ATOM 631 N N . GLN A 1 80 ? 9.441 0.149 -19.764 1.00 52.06 80 GLN A N 1
ATOM 632 C CA . GLN A 1 80 ? 8.869 -1.114 -20.263 1.00 52.06 80 GLN A CA 1
ATOM 633 C C . GLN A 1 80 ? 7.875 -0.880 -21.403 1.00 52.06 80 GLN A C 1
ATOM 635 O O . GLN A 1 80 ? 7.933 -1.590 -22.406 1.00 52.06 80 GLN A O 1
ATOM 640 N N . LEU A 1 81 ? 7.043 0.163 -21.305 1.00 51.72 81 LEU A N 1
ATOM 641 C CA . LEU A 1 81 ? 6.154 0.583 -22.395 1.00 51.72 81 LEU A CA 1
ATOM 642 C C . LEU A 1 81 ? 6.955 1.002 -23.640 1.00 51.72 81 LEU A C 1
ATOM 644 O O . LEU A 1 81 ? 6.640 0.573 -24.746 1.00 51.72 81 LEU A O 1
ATOM 648 N N . ASN A 1 82 ? 8.053 1.746 -23.469 1.00 52.97 82 ASN A N 1
ATOM 649 C CA . ASN A 1 82 ? 8.964 2.116 -24.556 1.00 52.97 82 ASN A CA 1
ATOM 650 C C . ASN A 1 82 ? 9.737 0.911 -25.117 1.00 52.97 82 ASN A C 1
ATOM 652 O O . ASN A 1 82 ? 9.993 0.857 -26.318 1.00 52.97 82 ASN A O 1
ATOM 656 N N . HIS A 1 83 ? 10.117 -0.060 -24.280 1.00 51.97 83 HIS A N 1
ATOM 657 C CA . HIS A 1 83 ? 10.802 -1.275 -24.728 1.00 51.97 83 HIS A CA 1
ATOM 658 C C . HIS A 1 83 ? 9.864 -2.182 -25.542 1.00 51.97 83 HIS A C 1
ATOM 660 O O . HIS A 1 83 ? 10.270 -2.696 -26.583 1.00 51.97 83 HIS A O 1
ATOM 666 N N . LEU A 1 84 ? 8.601 -2.326 -25.121 1.00 51.94 84 LEU A N 1
ATOM 667 C CA . LEU A 1 84 ? 7.547 -3.016 -25.875 1.00 51.94 84 LEU A CA 1
ATOM 668 C C . LEU A 1 84 ? 7.222 -2.289 -27.185 1.00 51.94 84 LEU A C 1
ATOM 670 O O . LEU A 1 84 ? 7.211 -2.927 -28.235 1.00 51.94 84 LEU A O 1
ATOM 674 N N . ALA A 1 85 ? 7.068 -0.960 -27.148 1.00 56.53 85 ALA A N 1
ATOM 675 C CA . ALA A 1 85 ? 6.832 -0.138 -28.336 1.00 56.53 85 ALA A CA 1
ATOM 676 C C . ALA A 1 85 ? 7.971 -0.246 -29.369 1.00 56.53 85 ALA A C 1
ATOM 678 O O . ALA A 1 85 ? 7.719 -0.246 -30.575 1.00 56.53 85 ALA A O 1
ATOM 679 N N . ARG A 1 86 ? 9.229 -0.378 -28.917 1.00 53.88 86 ARG A N 1
ATOM 680 C CA . ARG A 1 86 ? 10.385 -0.641 -29.793 1.00 53.88 86 ARG A CA 1
ATOM 681 C C . ARG A 1 86 ? 10.324 -2.028 -30.435 1.00 53.88 86 ARG A C 1
ATOM 683 O O . ARG A 1 86 ? 10.599 -2.134 -31.624 1.00 53.88 86 ARG A O 1
ATOM 690 N N . PHE A 1 87 ? 9.926 -3.067 -29.700 1.00 54.06 87 PHE A N 1
ATOM 691 C CA . PHE A 1 87 ? 9.785 -4.419 -30.256 1.00 54.06 87 PHE A CA 1
ATOM 692 C C . PHE A 1 87 ? 8.667 -4.525 -31.299 1.00 54.06 87 PHE A C 1
ATOM 694 O O . PHE A 1 87 ? 8.861 -5.154 -32.338 1.00 54.06 87 PHE A O 1
ATOM 701 N N . THR A 1 88 ? 7.522 -3.876 -31.075 1.00 52.81 88 THR A N 1
ATOM 702 C CA . THR A 1 88 ? 6.416 -3.861 -32.048 1.00 52.81 88 THR A CA 1
ATOM 703 C C . THR A 1 88 ? 6.762 -3.117 -33.337 1.00 52.81 88 THR A C 1
ATOM 705 O O . THR A 1 88 ? 6.198 -3.429 -34.378 1.00 52.81 88 THR A O 1
ATOM 708 N N . LYS A 1 89 ? 7.721 -2.182 -33.303 1.00 53.22 89 LYS A N 1
ATOM 709 C CA . LYS A 1 89 ? 8.157 -1.406 -34.476 1.00 53.22 89 LYS A CA 1
ATOM 710 C C . LYS A 1 89 ? 9.177 -2.130 -35.370 1.00 53.22 89 LYS A C 1
ATOM 712 O O . LYS A 1 89 ? 9.445 -1.655 -36.460 1.00 53.22 89 LYS A O 1
ATOM 717 N N . ILE A 1 90 ? 9.761 -3.241 -34.911 1.00 54.47 90 ILE A N 1
ATOM 718 C CA . ILE A 1 90 ? 10.758 -4.036 -35.662 1.00 54.47 90 ILE A CA 1
ATOM 719 C C . ILE A 1 90 ? 10.088 -5.175 -36.460 1.00 54.47 90 ILE A C 1
ATOM 721 O O . ILE A 1 90 ? 10.702 -5.761 -37.345 1.00 54.47 90 ILE A O 1
ATOM 725 N N . ARG A 1 91 ? 8.823 -5.497 -36.156 1.00 43.75 91 ARG A N 1
ATOM 726 C CA . ARG A 1 91 ? 8.032 -6.536 -36.840 1.00 43.75 91 ARG A CA 1
ATOM 727 C C . ARG A 1 91 ? 6.965 -5.994 -37.803 1.00 43.75 91 ARG A C 1
ATOM 729 O O . ARG A 1 91 ? 6.240 -6.809 -38.368 1.00 43.75 91 ARG A O 1
ATOM 736 N N . GLY A 1 92 ? 6.850 -4.673 -37.942 1.00 42.66 92 GLY A N 1
ATOM 737 C CA . GLY A 1 92 ? 5.952 -4.000 -38.887 1.00 42.66 92 GLY A CA 1
ATOM 738 C C . GLY A 1 92 ? 6.718 -3.439 -40.069 1.00 42.66 92 GLY A C 1
ATOM 739 O O . GLY A 1 92 ? 7.822 -2.907 -39.820 1.00 42.66 92 GLY A O 1
#

InterPro domains:
  IPR036388 Winged helix-like DNA-binding domain superfamily [G3DSA:1.10.10.10] (36-84)

Sequence (92 aa):
MKKERMAKAVKTVEIGAQTYFTVCGLREQLPGRISGTHISAEQIFKLIKEGMPCFSFSGRYLFDLSKVQDWLVLRQPTSQLNHLARFTKIRG

pLDDT: mean 77.59, std 17.73, range [39.94, 95.19]

Secondary structure (DSSP, 8-state):
-----------EEEETTEEEEEHHHHHHHSB-SSTT-BPPHHHHHHHHHTT-S-EEETTEEEE-HHHHHHHHHHT--HHHHHHHHHHHTT--